Protein AF-X1GU94-F1 (afdb_monomer)

Sequence (78 aa):
MLSYELKAALYGLENCPFIKGFIVGLGGRDITDQHIIKGVYKAIEESEIGIISHKTDFIGLRLEELGDYDESEYFKGG

Foldseek 3Di:
DVQVVVQVVQPPPPDRDQGAAEDECPPNDDDDPVQVVVRVVVSVVCRVVVPRRPDYYYTPDPVVVCVPDDPVVPPPPD

pLDDT: mean 82.47, std 13.56, range [40.56, 96.06]

InterPro domains:
  IPR009014 Transketolase C-terminal/Pyruvate-ferredoxin oxidoreductase domain II [G3DSA:3.40.50.920] (1-63)

Solvent-accessible surface area (backbone atoms only — not comparable to full-atom values): 5118 Å² total; per-residue (Å²): 110,70,62,57,53,51,52,59,72,50,57,86,48,94,79,59,75,89,66,73,37,76,46,64,34,75,93,80,42,84,79,52,69,67,51,52,55,53,51,52,55,49,45,52,55,40,55,76,72,65,58,81,51,85,64,69,43,76,44,87,70,63,63,78,73,51,73,77,67,58,76,78,70,75,70,73,79,124

Organism: NCBI:txid412755

Secondary structure (DSSP, 8-state):
-HHHHHHHHTTT-TTPPP---EE-SGGG----HHHHHHHHHHHHHHHHTT----SPEE-S--TTTTTT--HHHHS---

Mean 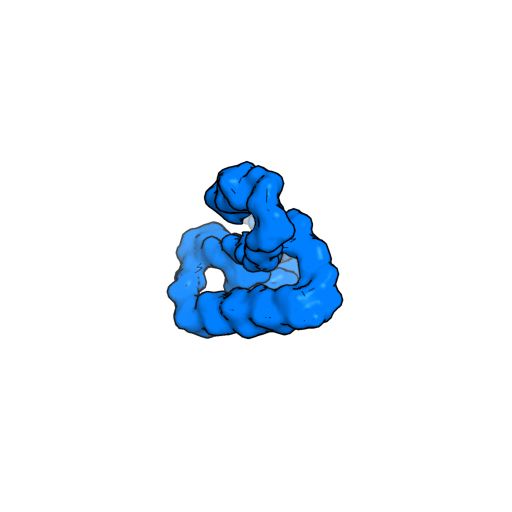predicted aligned error: 8.82 Å

Structure (mmCIF, N/CA/C/O backbone):
data_AF-X1GU94-F1
#
_entry.id   AF-X1GU94-F1
#
loop_
_atom_site.group_PDB
_atom_site.id
_atom_site.type_symbol
_atom_site.label_atom_id
_atom_si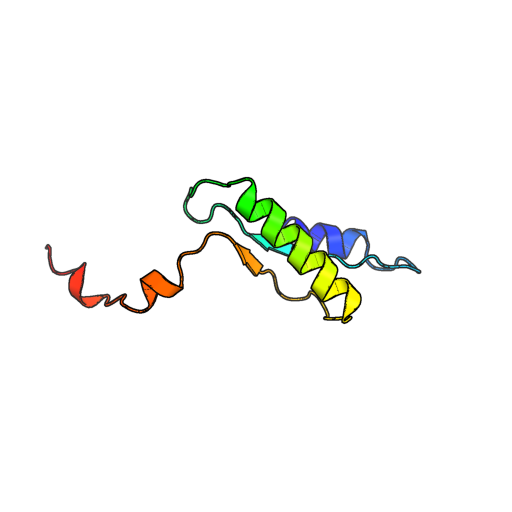te.label_alt_id
_atom_site.label_comp_id
_atom_site.label_asym_id
_atom_site.label_entity_id
_atom_site.label_seq_id
_atom_site.pdbx_PDB_ins_code
_atom_site.Cartn_x
_atom_site.Cartn_y
_atom_site.Cartn_z
_atom_site.occupancy
_atom_site.B_iso_or_equiv
_atom_site.auth_seq_id
_atom_site.auth_comp_id
_atom_site.auth_asym_id
_atom_site.auth_atom_id
_atom_site.pdbx_PDB_model_num
ATOM 1 N N . MET A 1 1 ? -7.776 -2.507 -9.115 1.00 61.16 1 MET A N 1
ATOM 2 C CA . MET A 1 1 ? -8.578 -3.747 -9.110 1.00 61.16 1 MET A CA 1
ATOM 3 C C . MET A 1 1 ? -8.332 -4.525 -7.814 1.00 61.16 1 MET A C 1
ATOM 5 O O . MET A 1 1 ? -9.181 -4.438 -6.941 1.00 61.16 1 MET A O 1
ATOM 9 N N . LEU A 1 2 ? -7.131 -5.079 -7.585 1.00 82.19 2 LEU A N 1
ATOM 10 C CA . LEU A 1 2 ? -6.799 -5.899 -6.399 1.00 82.19 2 LEU A CA 1
ATOM 11 C C . LEU A 1 2 ? -7.143 -5.284 -5.023 1.00 82.19 2 LEU A C 1
ATOM 13 O O . LEU A 1 2 ? -7.815 -5.909 -4.212 1.00 82.19 2 LEU A O 1
ATOM 17 N N . SER A 1 3 ? -6.704 -4.051 -4.736 1.00 86.12 3 SER A N 1
ATOM 18 C CA . SER A 1 3 ? -6.944 -3.435 -3.414 1.00 86.12 3 SER A CA 1
ATOM 19 C C . SER A 1 3 ? -8.434 -3.233 -3.110 1.00 86.12 3 SER A C 1
ATOM 21 O O . SER A 1 3 ? -8.848 -3.329 -1.958 1.00 86.12 3 SER A O 1
ATOM 23 N N . TYR A 1 4 ? -9.248 -2.971 -4.135 1.00 86.75 4 TYR A N 1
ATOM 24 C CA . TYR A 1 4 ? -10.684 -2.774 -3.961 1.00 86.75 4 TYR A CA 1
ATOM 25 C C . TYR A 1 4 ? -11.403 -4.101 -3.704 1.00 86.75 4 TYR A C 1
ATOM 27 O O . TYR A 1 4 ? -12.236 -4.178 -2.809 1.00 86.75 4 TYR A O 1
ATOM 35 N N . GLU A 1 5 ? -11.025 -5.155 -4.428 1.00 89.94 5 GLU A N 1
ATOM 36 C CA . GLU A 1 5 ? -11.533 -6.511 -4.197 1.00 89.94 5 GLU A CA 1
ATOM 37 C C . GLU A 1 5 ? -11.196 -7.006 -2.790 1.00 89.94 5 GLU A C 1
ATOM 39 O O . GLU A 1 5 ? -12.061 -7.559 -2.122 1.00 89.94 5 GLU A O 1
ATOM 44 N N . LEU A 1 6 ? -9.987 -6.727 -2.293 1.00 90.31 6 LEU A N 1
ATOM 45 C CA . LEU A 1 6 ? -9.607 -7.048 -0.916 1.00 90.31 6 LEU A CA 1
ATOM 46 C C . LEU A 1 6 ? -10.485 -6.315 0.109 1.00 90.31 6 LEU A C 1
ATOM 48 O O . LEU A 1 6 ? -10.960 -6.927 1.062 1.00 90.31 6 LEU A O 1
ATOM 52 N N . LYS A 1 7 ? -10.736 -5.014 -0.095 1.00 88.75 7 LYS A N 1
ATOM 53 C CA . LYS A 1 7 ? -11.642 -4.239 0.770 1.00 88.75 7 LYS A CA 1
ATOM 54 C C . LYS A 1 7 ? -13.063 -4.794 0.742 1.00 88.75 7 LYS A C 1
ATOM 56 O O . LYS A 1 7 ? -13.694 -4.857 1.787 1.00 88.75 7 LYS A O 1
ATOM 61 N N . ALA A 1 8 ? -13.550 -5.199 -0.429 1.00 90.19 8 ALA A N 1
ATOM 62 C CA . ALA A 1 8 ? -14.871 -5.796 -0.583 1.00 90.19 8 ALA A CA 1
ATOM 63 C C . ALA A 1 8 ? -14.957 -7.188 0.065 1.00 90.19 8 ALA A C 1
ATOM 65 O O . ALA A 1 8 ? -15.947 -7.492 0.718 1.00 90.19 8 ALA A O 1
ATOM 66 N N . ALA A 1 9 ? -13.915 -8.014 -0.057 1.00 91.88 9 ALA A N 1
ATOM 67 C CA . ALA A 1 9 ? -13.864 -9.348 0.541 1.00 91.88 9 ALA A CA 1
ATOM 68 C C . ALA A 1 9 ? -13.833 -9.310 2.076 1.00 91.88 9 ALA A C 1
ATOM 70 O O . ALA A 1 9 ? -14.354 -10.208 2.730 1.00 91.88 9 ALA A O 1
ATOM 71 N N . LEU A 1 10 ? -13.226 -8.268 2.645 1.00 91.19 10 LEU A N 1
ATOM 72 C CA . LEU A 1 10 ? -13.146 -8.044 4.090 1.00 91.19 10 LEU A CA 1
ATOM 73 C C . LEU A 1 10 ? -14.268 -7.129 4.608 1.00 91.19 10 LEU A C 1
ATOM 75 O O . LEU A 1 10 ? -14.322 -6.819 5.800 1.00 91.19 10 LEU A O 1
ATOM 79 N N . TYR A 1 11 ? -15.171 -6.698 3.725 1.00 88.31 11 TYR A N 1
ATOM 80 C CA . TYR A 1 11 ? -16.298 -5.851 4.081 1.00 88.31 11 TYR A CA 1
ATOM 81 C C . TYR A 1 11 ? -17.274 -6.620 4.980 1.00 88.31 11 TYR A C 1
ATOM 83 O O . TYR A 1 11 ? -17.735 -7.703 4.629 1.00 88.31 11 TYR A O 1
ATOM 91 N N . GLY A 1 12 ? -17.604 -6.047 6.139 1.00 87.44 12 GLY A N 1
ATOM 92 C CA . GLY A 1 12 ? -18.550 -6.635 7.094 1.00 87.44 12 GLY A CA 1
ATOM 93 C C . GLY A 1 12 ? -17.921 -7.451 8.227 1.00 87.44 12 GLY A C 1
ATOM 94 O O . GLY A 1 12 ? -18.655 -7.961 9.070 1.00 87.44 12 GLY A O 1
ATOM 95 N N . LEU A 1 13 ? -16.588 -7.549 8.298 1.00 92.31 13 LEU A N 1
ATOM 96 C CA . LEU A 1 13 ? -15.919 -8.049 9.501 1.00 92.31 13 LEU A CA 1
ATOM 97 C C . LEU A 1 13 ? -16.165 -7.103 10.683 1.00 92.31 13 LEU A C 1
ATOM 99 O O . LEU A 1 13 ? -16.039 -5.888 10.541 1.00 92.31 13 LEU A O 1
ATOM 103 N N . GLU A 1 14 ? -16.452 -7.672 11.857 1.00 89.44 14 GLU A N 1
ATOM 104 C CA . GLU A 1 14 ? -16.646 -6.919 13.108 1.00 89.44 14 GLU A CA 1
ATOM 105 C C . GLU A 1 14 ? -15.417 -6.058 13.442 1.00 89.44 14 GLU A C 1
ATOM 107 O O . GLU A 1 14 ? -15.544 -4.898 13.818 1.00 89.44 14 GLU A O 1
ATOM 112 N N . ASN A 1 15 ? -14.223 -6.603 13.190 1.00 87.25 15 ASN A N 1
ATOM 113 C CA . ASN A 1 15 ? -12.948 -5.898 13.275 1.00 87.25 15 ASN A CA 1
ATOM 114 C C . ASN A 1 15 ? -12.330 -5.777 11.877 1.00 87.25 15 ASN A C 1
ATOM 116 O O . ASN A 1 15 ? -11.417 -6.521 11.516 1.00 87.25 15 ASN A O 1
ATOM 120 N N . CYS A 1 16 ? -12.872 -4.875 11.058 1.00 86.00 16 CYS A N 1
ATOM 121 C CA . CYS A 1 16 ? -12.346 -4.621 9.720 1.00 86.00 16 CYS A CA 1
ATOM 122 C C . CYS A 1 16 ? -10.915 -4.047 9.805 1.00 86.00 16 CYS A C 1
ATOM 124 O O . CYS A 1 16 ? -10.715 -3.024 10.466 1.00 86.00 16 CYS A O 1
ATOM 126 N N . PRO A 1 17 ? -9.913 -4.671 9.158 1.00 89.44 17 PRO A N 1
ATOM 127 C CA . PRO A 1 17 ? -8.549 -4.167 9.199 1.00 89.44 17 PRO A CA 1
ATOM 128 C C . PRO A 1 17 ? -8.406 -2.874 8.390 1.00 89.44 17 PRO A C 1
ATOM 130 O O . PRO A 1 17 ? -9.107 -2.641 7.402 1.00 89.44 17 PRO A O 1
ATOM 133 N N . PHE A 1 18 ? -7.422 -2.055 8.758 1.00 90.38 18 PHE A N 1
ATOM 134 C CA . PHE A 1 18 ? -6.998 -0.938 7.924 1.00 90.38 18 PHE A CA 1
ATOM 135 C C . PHE A 1 18 ? -6.308 -1.458 6.653 1.00 90.38 18 PHE A C 1
ATOM 137 O O . PHE A 1 18 ? -5.350 -2.227 6.718 1.00 90.38 1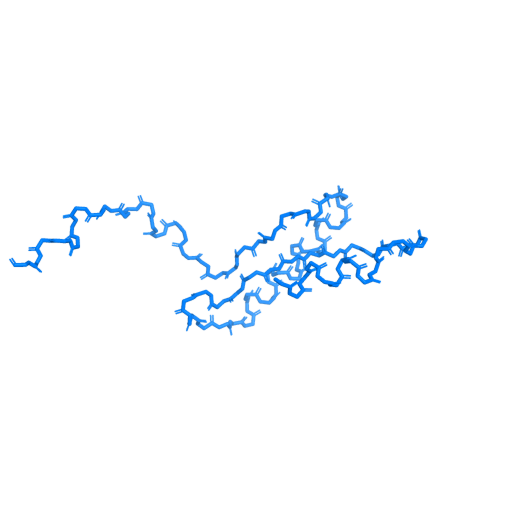8 PHE A O 1
ATOM 144 N N . ILE A 1 19 ? -6.791 -1.039 5.479 1.00 90.50 19 ILE A N 1
ATOM 145 C CA . ILE A 1 19 ? -6.278 -1.494 4.176 1.00 90.50 19 ILE A CA 1
ATOM 146 C C . ILE A 1 19 ? -5.876 -0.286 3.339 1.00 90.50 19 ILE A C 1
ATOM 148 O O . ILE A 1 19 ? -6.747 0.414 2.823 1.00 90.50 19 ILE A O 1
ATOM 152 N N . LYS A 1 20 ? -4.580 -0.069 3.113 1.00 91.62 20 LYS A N 1
ATOM 153 C CA . LYS A 1 20 ? -4.071 0.984 2.220 1.00 91.62 20 LYS A CA 1
ATOM 154 C C . LYS A 1 20 ? -3.639 0.410 0.872 1.00 91.62 20 LYS A C 1
ATOM 156 O O . LYS A 1 20 ? -2.944 -0.599 0.806 1.00 91.62 20 LYS A O 1
ATOM 161 N N . GLY A 1 21 ? -4.080 1.052 -0.210 1.00 91.69 21 GLY A N 1
ATOM 162 C CA . GLY A 1 21 ? -3.714 0.682 -1.575 1.00 91.69 21 GLY A CA 1
ATOM 163 C C . GLY A 1 21 ? -2.572 1.544 -2.102 1.00 91.69 21 GLY A C 1
ATOM 164 O O . GLY A 1 21 ? -2.615 2.769 -1.970 1.00 91.69 21 GLY A O 1
ATOM 165 N N . PHE A 1 22 ? -1.605 0.905 -2.758 1.00 92.56 22 PHE A N 1
ATOM 166 C CA . PHE A 1 22 ? -0.513 1.570 -3.463 1.00 92.56 22 PHE A CA 1
ATOM 167 C C . PHE A 1 22 ? -0.432 1.089 -4.913 1.00 92.56 22 PHE A C 1
ATOM 169 O O . PHE A 1 22 ? -0.619 -0.096 -5.191 1.00 92.56 22 PHE A O 1
ATOM 176 N N . ILE A 1 23 ? -0.133 2.005 -5.830 1.00 91.94 23 ILE A N 1
ATOM 177 C CA . ILE A 1 23 ? 0.241 1.716 -7.216 1.00 91.94 23 ILE A CA 1
ATOM 178 C C . ILE A 1 23 ? 1.733 2.015 -7.367 1.00 91.94 23 ILE A C 1
ATOM 180 O O . ILE A 1 23 ? 2.192 3.113 -7.053 1.00 91.94 23 ILE A O 1
ATOM 184 N N . VAL A 1 24 ? 2.480 1.030 -7.860 1.00 93.00 24 VAL A N 1
ATOM 185 C CA . VAL A 1 24 ? 3.930 1.084 -8.104 1.00 93.00 24 VAL A CA 1
ATOM 186 C C . VAL A 1 24 ? 4.234 0.625 -9.528 1.00 93.00 24 VAL A C 1
ATOM 188 O O . VAL A 1 24 ? 3.421 -0.063 -10.142 1.00 93.00 24 VAL A O 1
ATOM 191 N N . GLY A 1 25 ? 5.397 1.009 -10.058 1.00 90.88 25 GLY A N 1
ATOM 192 C CA . GLY A 1 25 ? 5.863 0.554 -11.374 1.00 90.88 25 GLY A CA 1
ATOM 193 C C . GLY A 1 25 ? 5.038 1.069 -12.559 1.00 90.88 25 GLY A C 1
ATOM 194 O O . GLY A 1 25 ? 5.005 0.451 -13.623 1.00 90.88 25 GLY A O 1
ATOM 195 N N . LEU A 1 26 ? 4.346 2.202 -12.389 1.00 90.38 26 LEU A N 1
ATOM 196 C CA . LEU A 1 26 ? 3.549 2.804 -13.457 1.00 90.38 26 LEU A CA 1
ATOM 197 C C . LEU A 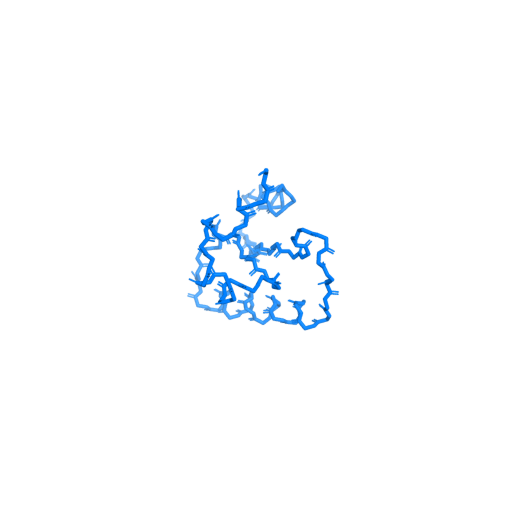1 26 ? 4.428 3.088 -14.686 1.00 90.38 26 LEU A C 1
ATOM 199 O O . LEU A 1 26 ? 5.498 3.683 -14.561 1.00 90.38 26 LEU A O 1
ATOM 203 N N . GLY A 1 27 ? 3.972 2.669 -15.868 1.00 88.38 27 GLY A N 1
ATOM 204 C CA . GLY A 1 27 ? 4.722 2.837 -17.116 1.00 88.38 27 GLY A CA 1
ATOM 205 C C . GLY A 1 27 ? 5.924 1.899 -17.263 1.00 88.38 27 GLY A C 1
ATOM 206 O O . GLY A 1 27 ? 6.839 2.219 -18.012 1.00 88.38 27 GLY A O 1
ATOM 207 N N . GLY A 1 28 ? 5.954 0.774 -16.538 1.00 88.75 28 GLY A N 1
ATOM 208 C CA . GLY A 1 28 ? 7.060 -0.190 -16.597 1.00 88.75 28 GLY A CA 1
ATOM 209 C C . GLY A 1 28 ? 8.306 0.251 -15.828 1.00 88.75 28 GLY A C 1
ATOM 210 O O . GLY A 1 28 ? 9.385 -0.278 -16.063 1.00 88.75 28 GLY A O 1
ATOM 211 N N . ARG A 1 29 ? 8.168 1.234 -14.929 1.00 87.69 29 ARG A N 1
ATOM 212 C CA . ARG A 1 29 ? 9.256 1.694 -14.057 1.00 87.69 29 ARG A CA 1
ATOM 213 C C . ARG A 1 29 ? 9.651 0.610 -13.057 1.00 87.69 29 ARG A C 1
ATOM 215 O O . ARG A 1 29 ? 8.793 -0.119 -12.561 1.00 87.69 29 ARG A O 1
ATOM 222 N N . ASP A 1 30 ? 10.929 0.592 -12.697 1.00 91.81 30 ASP A N 1
ATOM 223 C CA . ASP A 1 30 ? 11.447 -0.331 -11.692 1.00 91.81 30 ASP A CA 1
ATOM 224 C C . ASP A 1 30 ? 10.788 -0.136 -10.320 1.00 91.81 30 ASP A C 1
ATOM 226 O O . ASP A 1 30 ? 10.506 0.980 -9.862 1.00 91.81 30 ASP A O 1
ATOM 230 N N . ILE A 1 31 ? 10.567 -1.261 -9.640 1.00 92.88 31 ILE A N 1
ATOM 231 C CA . ILE A 1 31 ? 10.056 -1.314 -8.272 1.00 92.88 31 ILE A CA 1
ATOM 232 C C . ILE A 1 31 ? 11.233 -1.631 -7.353 1.00 92.88 31 ILE A C 1
ATOM 234 O O . ILE A 1 31 ? 11.775 -2.732 -7.391 1.00 92.88 31 ILE A O 1
ATOM 238 N N . THR A 1 32 ? 11.618 -0.663 -6.526 1.00 93.94 32 THR A N 1
ATOM 239 C CA . THR A 1 32 ? 12.708 -0.813 -5.559 1.00 93.94 32 THR A CA 1
ATOM 240 C C . THR A 1 32 ? 12.180 -1.212 -4.182 1.00 93.94 32 THR A C 1
ATOM 242 O O . THR A 1 32 ? 11.010 -1.000 -3.847 1.00 93.94 32 THR A O 1
ATOM 245 N N . ASP A 1 33 ? 13.067 -1.747 -3.351 1.00 95.94 33 ASP A N 1
ATOM 246 C CA . ASP A 1 33 ? 12.849 -1.965 -1.919 1.00 95.94 33 ASP A CA 1
ATOM 247 C C . ASP A 1 33 ? 12.402 -0.677 -1.205 1.00 95.94 33 ASP A C 1
ATOM 249 O O . ASP A 1 33 ? 11.470 -0.700 -0.403 1.00 95.94 33 ASP A O 1
ATOM 253 N N . GLN A 1 34 ? 12.982 0.469 -1.570 1.00 93.88 34 GLN A N 1
ATOM 254 C CA . GLN A 1 34 ? 12.623 1.776 -1.017 1.00 93.88 34 GLN A CA 1
ATOM 255 C C . GLN A 1 34 ? 11.159 2.148 -1.280 1.00 93.88 34 GLN A C 1
ATOM 257 O O . GLN A 1 34 ? 10.503 2.726 -0.410 1.00 93.88 34 GLN A O 1
ATOM 262 N N . HIS A 1 35 ? 10.606 1.791 -2.446 1.00 93.88 35 HIS A N 1
ATOM 263 C CA . HIS A 1 35 ? 9.184 2.007 -2.731 1.00 93.88 35 HIS A CA 1
ATOM 264 C C . HIS A 1 35 ? 8.289 1.209 -1.777 1.00 93.88 35 HIS A C 1
ATOM 266 O O . HIS A 1 35 ? 7.285 1.731 -1.289 1.00 93.88 35 HIS A O 1
ATOM 272 N N . ILE A 1 36 ? 8.671 -0.035 -1.484 1.00 93.81 36 ILE A N 1
ATOM 273 C CA . ILE A 1 36 ? 7.931 -0.917 -0.577 1.00 93.81 36 ILE A CA 1
ATOM 274 C C . ILE A 1 36 ? 8.019 -0.382 0.854 1.00 93.81 36 ILE A C 1
ATOM 276 O O . ILE A 1 36 ? 6.987 -0.190 1.496 1.00 93.81 36 ILE A O 1
ATOM 280 N N . ILE A 1 37 ? 9.231 -0.074 1.325 1.00 96.06 37 ILE A N 1
ATOM 281 C CA . ILE A 1 37 ? 9.487 0.473 2.665 1.00 96.06 37 ILE A CA 1
ATOM 282 C C . ILE A 1 37 ? 8.661 1.746 2.891 1.00 96.06 37 ILE A C 1
ATOM 284 O O . ILE A 1 37 ? 7.953 1.859 3.892 1.00 96.06 37 ILE A O 1
ATOM 288 N N . LYS A 1 38 ? 8.673 2.673 1.924 1.00 94.38 38 LYS A N 1
ATOM 289 C CA . LYS A 1 38 ? 7.881 3.910 1.976 1.00 94.38 38 LYS A CA 1
ATOM 290 C C . LYS A 1 38 ? 6.379 3.634 2.078 1.00 94.38 38 LYS A C 1
ATOM 292 O O . LYS A 1 38 ? 5.694 4.290 2.859 1.00 94.38 38 LYS A O 1
ATOM 297 N N . GLY A 1 39 ? 5.867 2.681 1.298 1.00 93.44 39 GLY A N 1
ATOM 298 C CA . GLY A 1 39 ? 4.456 2.294 1.344 1.00 93.44 39 GLY A CA 1
ATOM 299 C C . GLY A 1 39 ? 4.051 1.728 2.705 1.00 93.44 39 GLY A C 1
ATOM 300 O O . GLY A 1 39 ? 3.024 2.121 3.253 1.00 93.44 39 GLY A O 1
ATOM 301 N N . VAL A 1 40 ? 4.881 0.860 3.287 1.00 94.75 40 VAL A N 1
ATOM 302 C CA . VAL A 1 40 ? 4.613 0.247 4.597 1.00 94.75 40 VAL A CA 1
ATOM 303 C C . VAL A 1 40 ? 4.579 1.294 5.706 1.00 94.75 40 VAL A C 1
ATOM 305 O O . VAL A 1 40 ? 3.588 1.361 6.430 1.00 94.75 40 VAL A O 1
ATOM 308 N N . TYR A 1 41 ? 5.605 2.143 5.819 1.00 95.94 41 TYR A N 1
ATOM 309 C CA . TYR A 1 41 ? 5.631 3.177 6.860 1.00 95.94 41 TYR A CA 1
ATOM 310 C C . TYR A 1 41 ? 4.451 4.139 6.746 1.00 95.94 41 TYR A C 1
ATOM 312 O O . TYR A 1 41 ? 3.819 4.449 7.752 1.00 95.94 41 TYR A O 1
ATOM 320 N N . LYS A 1 42 ? 4.091 4.536 5.521 1.00 93.00 42 LYS A N 1
ATOM 321 C CA . LYS A 1 42 ? 2.922 5.384 5.293 1.00 93.00 42 LYS A CA 1
ATOM 322 C C . LYS A 1 42 ? 1.618 4.707 5.716 1.00 93.00 42 LYS A C 1
ATOM 324 O O . LYS A 1 42 ? 0.753 5.354 6.293 1.00 93.00 42 LYS A O 1
ATOM 329 N N . ALA A 1 43 ? 1.457 3.415 5.433 1.00 92.44 43 ALA A N 1
ATOM 330 C CA . ALA A 1 43 ? 0.269 2.678 5.853 1.00 92.44 43 ALA A CA 1
ATOM 331 C C . ALA A 1 43 ? 0.163 2.569 7.383 1.00 92.44 43 ALA A C 1
ATOM 333 O O . ALA A 1 43 ? -0.941 2.666 7.908 1.00 92.44 43 ALA A O 1
ATOM 334 N N . ILE A 1 44 ? 1.288 2.394 8.085 1.00 93.75 44 ILE A N 1
ATOM 335 C CA . ILE A 1 44 ? 1.330 2.378 9.556 1.00 93.75 44 ILE A CA 1
ATOM 336 C C . ILE A 1 44 ? 0.913 3.743 10.106 1.00 93.75 44 ILE A C 1
ATOM 338 O O . ILE A 1 44 ? -0.031 3.813 10.887 1.00 93.75 44 ILE A O 1
ATOM 342 N N . GLU A 1 45 ? 1.545 4.820 9.635 1.00 93.50 45 GLU A N 1
ATOM 343 C CA . GLU A 1 45 ? 1.236 6.187 10.066 1.00 93.50 45 GLU A CA 1
ATOM 344 C C . GLU A 1 45 ? -0.244 6.524 9.843 1.00 93.50 45 GLU A C 1
ATOM 346 O O . GLU A 1 45 ? -0.930 6.942 10.772 1.00 93.50 45 GLU A O 1
ATOM 351 N N . GLU A 1 46 ? -0.772 6.281 8.637 1.00 92.31 46 GLU A N 1
ATOM 352 C CA . GLU A 1 46 ? -2.178 6.554 8.311 1.00 92.31 46 GLU A CA 1
ATOM 353 C C . GLU A 1 46 ? -3.164 5.709 9.132 1.00 92.31 46 GLU A C 1
ATOM 355 O O . GLU A 1 46 ? -4.262 6.180 9.446 1.00 92.31 46 GLU A O 1
ATOM 360 N N . SER A 1 47 ? -2.776 4.480 9.488 1.00 91.56 47 SER A N 1
ATOM 361 C CA . SER A 1 47 ? -3.569 3.609 10.355 1.00 91.56 47 SER A CA 1
ATOM 362 C C . SER A 1 47 ? -3.657 4.156 11.778 1.00 91.56 47 SER A C 1
ATOM 364 O O . SER A 1 47 ? -4.717 4.061 12.393 1.00 91.56 47 SER A O 1
ATOM 366 N N . GLU A 1 48 ? -2.569 4.713 12.313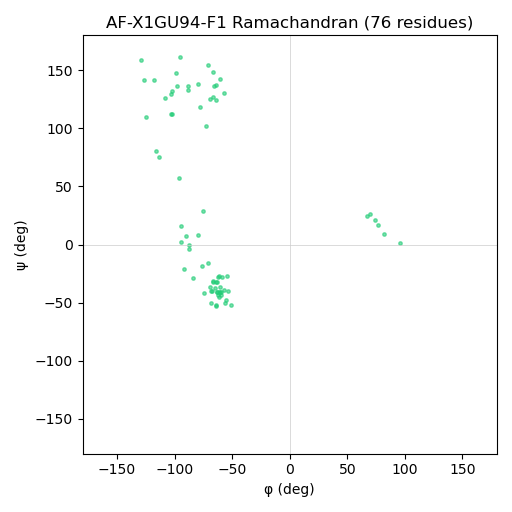 1.00 91.44 48 GLU A N 1
ATOM 367 C CA . GLU A 1 48 ? -2.510 5.251 13.679 1.00 91.44 48 GLU A CA 1
ATOM 368 C C . GLU A 1 48 ? -3.356 6.519 13.840 1.00 91.44 48 GLU A C 1
ATOM 370 O O . GLU A 1 48 ? -4.012 6.708 14.863 1.00 91.44 48 GLU A O 1
ATOM 375 N N . ILE A 1 49 ? -3.395 7.368 12.810 1.00 88.94 49 ILE A N 1
ATOM 376 C CA . ILE A 1 49 ? -4.155 8.630 12.812 1.00 88.94 49 ILE A CA 1
ATOM 377 C C . ILE A 1 49 ? -5.614 8.476 12.353 1.00 88.94 49 ILE A C 1
ATOM 379 O O . ILE A 1 49 ? -6.356 9.457 12.317 1.00 88.94 49 ILE A O 1
ATOM 383 N N . GLY A 1 50 ? -6.045 7.259 12.004 1.00 78.19 50 GLY A N 1
ATOM 384 C CA . GLY A 1 50 ? -7.437 6.959 11.656 1.00 78.19 50 GLY A CA 1
ATOM 385 C C . GLY A 1 50 ? -7.905 7.560 10.326 1.00 78.19 50 GLY A C 1
ATOM 386 O O . GLY A 1 50 ? -9.099 7.814 10.153 1.00 78.19 50 GLY A O 1
ATOM 387 N N . ILE A 1 51 ? -6.995 7.804 9.374 1.00 77.38 51 ILE A N 1
ATOM 388 C CA . ILE A 1 51 ? -7.379 8.282 8.039 1.00 77.38 51 ILE A CA 1
ATOM 389 C C . ILE A 1 51 ? -8.185 7.199 7.324 1.00 77.38 51 ILE A C 1
ATOM 391 O O . ILE A 1 51 ? -7.812 6.031 7.289 1.00 77.38 51 ILE A O 1
ATOM 395 N N . ILE A 1 52 ? -9.280 7.583 6.669 1.00 71.75 52 ILE A N 1
ATOM 396 C CA . ILE A 1 52 ? -10.031 6.634 5.850 1.00 71.75 52 ILE A CA 1
ATOM 397 C C . ILE A 1 52 ? -9.306 6.429 4.511 1.00 71.75 52 ILE A C 1
ATOM 399 O O . ILE A 1 52 ? -9.173 7.348 3.701 1.00 71.75 52 ILE A O 1
ATOM 403 N N . SER A 1 53 ? -8.869 5.197 4.242 1.00 73.62 53 SER A N 1
ATOM 404 C CA . SER A 1 53 ? -7.983 4.840 3.122 1.00 73.62 53 SER A CA 1
ATOM 405 C C . SER A 1 53 ? -8.647 4.795 1.733 1.00 73.62 53 SER A C 1
ATOM 407 O O . SER A 1 53 ? -8.245 4.016 0.863 1.00 73.62 53 SER A O 1
ATOM 409 N N . HIS A 1 54 ? -9.695 5.581 1.473 1.00 71.44 54 HIS A N 1
ATOM 410 C CA . HIS A 1 54 ? -10.424 5.515 0.198 1.00 71.44 54 HIS A CA 1
ATOM 411 C C . HIS A 1 54 ? -9.535 5.796 -1.021 1.00 71.44 54 HIS A C 1
ATOM 413 O O . HIS A 1 54 ? -9.797 5.271 -2.103 1.00 71.44 54 HIS A O 1
ATOM 419 N N . LYS A 1 55 ? -8.466 6.580 -0.844 1.00 80.12 55 LYS A N 1
ATOM 420 C CA . LYS A 1 55 ? -7.525 6.923 -1.911 1.00 80.12 55 LYS A CA 1
ATOM 421 C C . LYS A 1 55 ? -6.399 5.898 -2.027 1.00 80.12 55 LYS A C 1
ATOM 423 O O . LYS A 1 55 ? -5.825 5.458 -1.031 1.00 80.12 55 LYS A O 1
ATOM 428 N N . THR A 1 56 ? -6.102 5.544 -3.274 1.00 87.94 56 THR A N 1
ATOM 429 C CA . THR A 1 56 ? -4.907 4.782 -3.641 1.00 87.94 56 THR A CA 1
ATOM 430 C C . THR A 1 56 ? -3.776 5.760 -3.901 1.00 87.94 56 THR A C 1
ATOM 432 O O . THR A 1 56 ? -3.970 6.734 -4.628 1.00 87.94 56 THR A O 1
ATOM 435 N N . ASP A 1 57 ? -2.610 5.482 -3.334 1.00 89.88 57 ASP A N 1
ATOM 436 C CA . ASP A 1 57 ? -1.440 6.333 -3.501 1.00 89.88 57 ASP A CA 1
ATOM 437 C C . ASP A 1 57 ? -0.513 5.776 -4.572 1.00 89.88 57 ASP A C 1
ATOM 439 O O . ASP A 1 57 ? -0.378 4.565 -4.736 1.00 89.88 57 ASP A O 1
ATOM 443 N N . PHE A 1 58 ? 0.172 6.666 -5.277 1.00 90.56 58 PHE A N 1
ATOM 444 C CA . PHE A 1 58 ? 1.158 6.288 -6.276 1.00 90.56 58 PHE A CA 1
ATOM 445 C C . PHE A 1 58 ? 2.561 6.475 -5.703 1.00 90.56 58 PHE A C 1
ATOM 447 O O . PHE A 1 58 ? 2.889 7.540 -5.179 1.00 90.56 58 PHE A O 1
ATOM 454 N N . ILE A 1 59 ? 3.397 5.446 -5.808 1.00 90.44 59 ILE A N 1
ATOM 455 C CA . ILE A 1 59 ? 4.784 5.464 -5.337 1.00 90.44 59 ILE A CA 1
ATOM 456 C C . ILE A 1 59 ? 5.722 5.268 -6.531 1.00 90.44 59 ILE A C 1
ATOM 458 O O . ILE A 1 59 ? 5.437 4.496 -7.445 1.00 90.44 59 ILE A O 1
ATOM 462 N N . GLY A 1 60 ? 6.850 5.984 -6.522 1.00 84.75 60 GLY A N 1
ATOM 463 C CA . GLY A 1 60 ? 7.852 5.926 -7.594 1.00 84.75 60 GLY A CA 1
ATOM 464 C C . GLY A 1 60 ? 7.514 6.791 -8.813 1.00 84.75 60 GLY A C 1
ATOM 465 O O . GLY A 1 60 ? 8.189 6.718 -9.844 1.00 84.75 60 GLY A O 1
ATOM 466 N N . LEU A 1 61 ? 6.478 7.630 -8.708 1.00 82.69 61 LEU A N 1
ATOM 467 C CA . LEU A 1 61 ? 6.233 8.682 -9.685 1.00 82.69 61 LEU A CA 1
ATOM 468 C C . LEU A 1 61 ? 7.143 9.872 -9.401 1.00 82.69 61 LEU A C 1
ATOM 470 O O . LEU A 1 61 ? 7.291 10.293 -8.257 1.00 82.69 61 LEU A O 1
ATOM 474 N N . ARG A 1 62 ? 7.701 10.438 -10.466 1.00 72.38 62 ARG A N 1
ATOM 475 C CA . ARG A 1 62 ? 8.472 11.681 -10.421 1.00 72.38 62 ARG A CA 1
ATOM 476 C C . ARG A 1 62 ? 7.563 12.850 -10.798 1.00 72.38 62 ARG A C 1
ATOM 478 O O . ARG A 1 62 ? 7.791 13.519 -11.794 1.00 72.38 62 ARG A O 1
ATOM 485 N N . LEU A 1 63 ? 6.462 13.016 -10.062 1.00 66.25 63 LEU A N 1
ATOM 486 C CA . LEU A 1 63 ? 5.470 14.065 -10.352 1.00 66.25 63 LEU A CA 1
ATOM 487 C C . LEU A 1 63 ? 6.072 15.472 -10.231 1.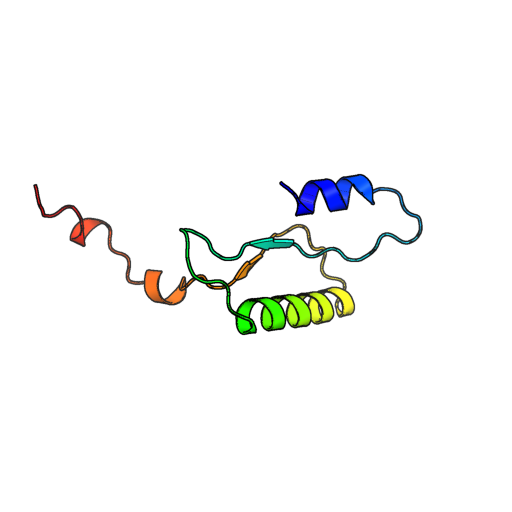00 66.25 63 LEU A C 1
ATOM 489 O O . LEU A 1 63 ? 5.646 16.373 -10.938 1.00 66.25 63 LEU A O 1
ATOM 493 N N . GLU A 1 64 ? 7.094 15.632 -9.391 1.00 54.12 64 GLU A N 1
ATOM 494 C CA . GLU A 1 64 ? 7.863 16.873 -9.251 1.00 54.12 64 GLU A CA 1
ATOM 495 C C . GLU A 1 64 ? 8.680 17.205 -10.514 1.00 54.12 64 GLU A C 1
ATOM 497 O O . GLU A 1 64 ? 8.791 18.372 -10.859 1.00 54.12 64 GLU A O 1
ATOM 502 N N . GLU A 1 65 ? 9.164 16.202 -11.262 1.00 56.59 65 GLU A N 1
ATOM 503 C CA . GLU A 1 65 ? 9.849 16.408 -12.556 1.00 56.59 65 GLU A CA 1
ATOM 504 C C . GLU A 1 65 ? 8.870 16.721 -13.704 1.00 56.59 65 GLU A C 1
ATOM 506 O O . GLU A 1 65 ? 9.271 17.230 -14.744 1.00 56.59 65 GLU A O 1
ATOM 511 N N . LEU A 1 66 ? 7.579 16.415 -13.531 1.00 59.41 66 LEU A N 1
ATOM 512 C CA . LEU A 1 66 ? 6.510 16.724 -14.491 1.00 59.41 66 LEU A 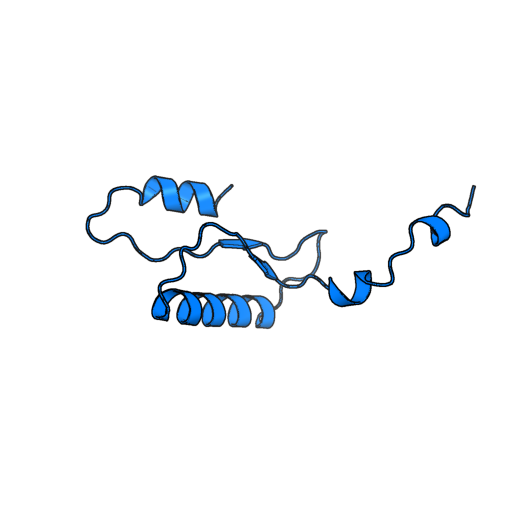CA 1
ATOM 513 C C . LEU A 1 66 ? 5.908 18.123 -14.290 1.00 59.41 66 LEU A C 1
ATOM 515 O O . LEU A 1 66 ? 5.056 18.519 -15.078 1.00 59.41 66 LEU A O 1
ATOM 519 N N . GLY A 1 67 ? 6.322 18.875 -13.265 1.00 57.44 67 GLY A N 1
ATOM 520 C CA . GLY A 1 67 ? 5.889 20.266 -13.084 1.00 57.44 67 GLY A CA 1
ATOM 521 C C . GLY A 1 67 ? 6.300 21.180 -14.246 1.00 57.44 67 GLY A C 1
ATOM 522 O O . GLY A 1 67 ? 5.580 22.124 -14.554 1.00 57.44 67 GLY A O 1
ATOM 523 N N . ASP A 1 68 ? 7.394 20.832 -14.930 1.00 56.34 68 ASP A N 1
ATOM 524 C CA . ASP A 1 68 ? 7.927 21.523 -16.112 1.00 56.34 68 ASP A CA 1
ATOM 525 C C . ASP A 1 68 ? 7.436 20.905 -17.441 1.00 56.34 68 ASP A C 1
ATOM 527 O O . ASP A 1 68 ? 8.015 21.132 -18.503 1.00 56.34 68 ASP A O 1
ATOM 531 N N . TYR A 1 69 ? 6.384 20.079 -17.408 1.00 59.44 69 TYR A N 1
ATOM 532 C CA . TYR A 1 69 ? 5.802 19.471 -18.604 1.00 59.44 69 TYR A CA 1
ATOM 533 C C . TYR A 1 69 ? 5.031 20.509 -19.434 1.00 59.44 69 TYR A C 1
ATOM 535 O O . TYR A 1 69 ? 3.889 20.844 -19.120 1.00 59.44 69 TYR A O 1
ATOM 543 N N . ASP A 1 70 ? 5.645 20.985 -20.518 1.00 63.94 70 ASP A N 1
ATOM 544 C CA . ASP A 1 70 ? 4.975 21.734 -21.583 1.00 63.94 70 ASP A CA 1
ATOM 545 C C . ASP A 1 70 ? 4.731 20.819 -22.796 1.00 63.94 70 ASP A C 1
ATOM 547 O O . ASP A 1 70 ? 5.659 20.396 -23.493 1.00 63.94 70 ASP A O 1
ATOM 551 N N . GLU A 1 71 ? 3.457 20.518 -23.069 1.00 61.34 71 GLU A N 1
ATOM 552 C CA . GLU A 1 71 ? 3.025 19.743 -24.241 1.00 61.34 71 GLU A CA 1
ATOM 553 C C . GLU A 1 71 ? 3.540 20.341 -25.563 1.00 61.34 71 GLU A C 1
ATOM 555 O O . GLU A 1 71 ? 3.747 19.612 -26.535 1.00 61.34 71 GLU A O 1
ATOM 560 N N . SER A 1 72 ? 3.798 21.652 -25.614 1.00 66.00 72 SER A N 1
ATOM 561 C CA . SER A 1 72 ? 4.223 22.357 -26.823 1.00 66.00 72 SER A CA 1
ATOM 562 C C . SER A 1 72 ? 5.656 22.041 -27.277 1.00 66.00 72 SER A C 1
ATOM 564 O O . SER A 1 72 ? 5.994 22.302 -28.436 1.00 66.00 72 SER A O 1
ATOM 566 N N . GLU A 1 73 ? 6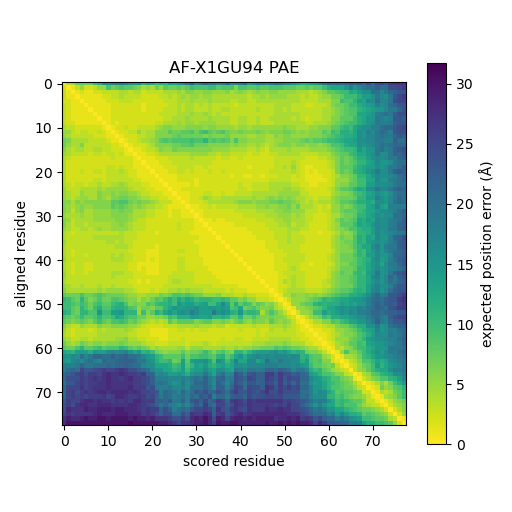.497 21.450 -26.420 1.00 65.12 73 GLU A N 1
ATOM 567 C CA . GLU A 1 73 ? 7.887 21.119 -26.762 1.00 65.12 73 GLU A CA 1
ATOM 568 C C . GLU A 1 73 ? 8.039 19.780 -27.501 1.00 65.12 73 GLU A C 1
ATOM 570 O O . GLU A 1 73 ? 8.928 19.643 -28.341 1.00 65.12 73 GLU A O 1
ATOM 575 N N . TYR A 1 74 ? 7.152 18.809 -27.268 1.00 62.44 74 TYR A N 1
ATOM 576 C CA . TYR A 1 74 ? 7.299 17.449 -27.812 1.00 62.44 74 TYR A CA 1
ATOM 577 C C . TYR A 1 74 ? 6.619 17.227 -29.171 1.00 62.44 74 TYR A C 1
ATOM 579 O O . TYR A 1 74 ? 7.019 16.331 -29.914 1.00 62.44 74 TYR A O 1
ATOM 587 N N . PHE A 1 75 ? 5.641 18.056 -29.551 1.00 63.12 75 PHE A N 1
ATOM 588 C CA . PHE A 1 75 ? 4.956 17.949 -30.850 1.00 63.12 75 PHE A CA 1
ATOM 589 C C . PHE A 1 75 ? 5.612 18.761 -31.981 1.00 63.12 75 PHE A C 1
ATOM 591 O O . PHE A 1 75 ? 5.067 18.833 -33.080 1.00 63.12 75 PHE A O 1
ATOM 598 N N . LYS A 1 76 ? 6.796 19.351 -31.763 1.00 58.91 76 LYS A N 1
ATOM 599 C CA . LYS A 1 76 ? 7.502 20.157 -32.784 1.00 58.91 76 LYS A CA 1
ATOM 600 C C . LYS A 1 76 ? 8.279 19.355 -33.839 1.00 58.91 76 LYS A C 1
ATOM 602 O O . LYS A 1 76 ? 8.993 19.953 -34.637 1.00 58.91 76 LYS A O 1
ATOM 607 N N . GLY A 1 77 ? 8.147 18.031 -33.871 1.00 56.56 77 GLY A N 1
ATOM 608 C CA . GLY A 1 77 ? 8.778 17.174 -34.878 1.00 56.56 77 GLY A CA 1
ATOM 609 C C . GLY A 1 77 ? 7.752 16.455 -35.748 1.00 56.56 77 GLY A C 1
ATOM 610 O O . GLY A 1 77 ? 7.464 15.287 -35.495 1.00 56.56 77 GLY A O 1
ATOM 611 N N . GLY A 1 78 ? 7.219 17.152 -36.753 1.00 40.56 78 GLY A N 1
ATOM 612 C CA . GLY A 1 78 ? 6.410 16.613 -37.849 1.00 40.56 78 GLY A CA 1
ATOM 613 C C . GLY A 1 78 ? 6.845 17.222 -39.171 1.00 40.56 78 GLY A C 1
ATOM 614 O O . GLY A 1 78 ? 7.151 18.436 -39.165 1.00 40.56 78 GLY A O 1
#

Nearest PDB structures (foldseek):
  6jrf-assembly1_A  TM=3.231E-01  e=5.950E+00  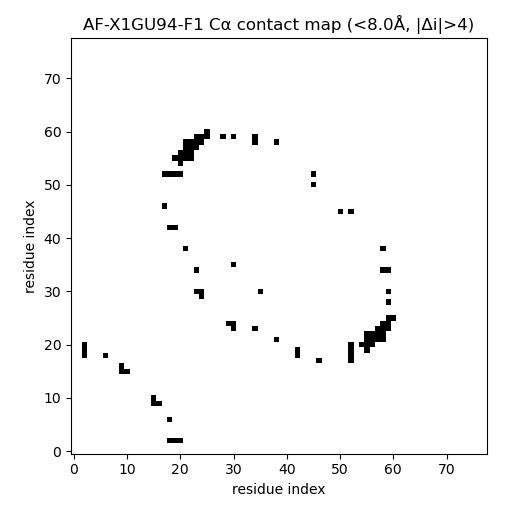Zea mays
  6jrg-assembly1_B  TM=3.278E-01  e=6.360E+00  Zea mays
  8kfw-assembly1_B  TM=2.628E-01  e=4.557E+00  Zea mays

Radius of gyration: 17.14 Å; Cα contacts (8 Å, |Δi|>4): 46; chains: 1; bounding box: 31×32×52 Å